Protein AF-A0A970IYB7-F1 (afdb_monomer_lite)

Radius of gyration: 32.32 Å; chains: 1; bounding box: 62×26×93 Å

Foldseek 3Di:
DVVVVPPPDDPDVVVVVVVVVVVVVVVVVVVVVVVVVVVVVVVVVVVDDPPPDQPDEDPVPDDPVRNVVVVVVQVVVCVVVVDDDDDRDDDDDDPPDDD

Secondary structure (DSSP, 8-state):
-GGGS---S---HHHHHHHHHHHHHHHHHHHHHHHHHHHHHHHHHHHS--PPP-----GGGS-HHHHHHHHHHHHHHHHHHTS----------------

Structure (mmCIF, N/CA/C/O backbone):
data_AF-A0A970IYB7-F1
#
_entry.id   AF-A0A970IYB7-F1
#
loop_
_atom_site.group_PDB
_atom_site.id
_atom_site.type_symbol
_atom_site.label_atom_id
_atom_site.label_alt_id
_atom_site.label_comp_id
_atom_site.label_asym_id
_atom_site.label_entity_id
_atom_site.label_seq_id
_atom_site.pdbx_PDB_ins_code
_atom_site.Cartn_x
_atom_site.Cartn_y
_atom_site.Cartn_z
_atom_site.occupancy
_atom_site.B_iso_or_equiv
_atom_site.auth_seq_id
_atom_site.auth_comp_id
_atom_site.auth_asym_id
_atom_site.auth_atom_id
_atom_site.pdbx_PDB_model_num
ATOM 1 N N . MET A 1 1 ? 11.344 6.698 -46.647 1.00 44.16 1 MET A N 1
ATOM 2 C CA . MET A 1 1 ? 12.169 7.119 -45.491 1.00 44.16 1 MET A CA 1
ATOM 3 C C . MET A 1 1 ? 12.908 5.964 -44.807 1.00 44.16 1 MET A C 1
ATOM 5 O O . MET A 1 1 ? 13.966 6.213 -44.261 1.00 44.16 1 MET A O 1
ATOM 9 N N . PHE A 1 2 ? 12.438 4.710 -44.890 1.00 44.91 2 PHE A N 1
ATOM 10 C CA . PHE A 1 2 ? 13.193 3.532 -44.413 1.00 44.91 2 PHE A CA 1
ATOM 11 C C . PHE A 1 2 ? 14.273 3.016 -45.395 1.00 44.91 2 PHE A C 1
ATOM 13 O O . PHE A 1 2 ? 15.115 2.220 -45.006 1.00 44.91 2 PHE A O 1
ATOM 20 N N . LEU A 1 3 ? 14.289 3.503 -46.646 1.00 43.00 3 LEU A N 1
ATOM 21 C CA . LEU A 1 3 ? 15.249 3.108 -47.695 1.00 43.00 3 LEU A CA 1
ATOM 22 C C . LEU A 1 3 ? 16.618 3.814 -47.618 1.00 43.00 3 LEU A C 1
ATOM 24 O O . LEU A 1 3 ? 17.540 3.382 -48.291 1.00 43.00 3 LEU A O 1
ATOM 28 N N . ALA A 1 4 ? 16.766 4.865 -46.803 1.00 50.69 4 ALA A N 1
ATOM 29 C CA . ALA A 1 4 ? 18.016 5.633 -46.686 1.00 50.69 4 ALA A CA 1
ATOM 30 C C . ALA A 1 4 ? 18.926 5.173 -45.528 1.00 50.69 4 ALA A C 1
ATOM 32 O O . ALA A 1 4 ? 20.002 5.723 -45.337 1.00 50.69 4 ALA A O 1
ATOM 33 N N . ILE A 1 5 ? 18.490 4.189 -44.732 1.00 55.09 5 ILE A N 1
ATOM 34 C CA . ILE A 1 5 ? 19.250 3.663 -43.581 1.00 55.09 5 ILE A CA 1
ATOM 35 C C . ILE A 1 5 ? 19.993 2.360 -43.946 1.00 55.09 5 ILE A C 1
ATOM 37 O O . ILE A 1 5 ? 20.840 1.896 -43.192 1.00 55.09 5 ILE A O 1
ATOM 41 N N . TYR A 1 6 ? 19.725 1.790 -45.126 1.00 56.28 6 TYR A N 1
ATOM 42 C CA . TYR A 1 6 ? 20.350 0.555 -45.617 1.00 56.28 6 TYR A CA 1
ATOM 43 C C . TYR A 1 6 ? 21.245 0.812 -46.840 1.00 56.28 6 TYR A C 1
ATOM 45 O O . TYR A 1 6 ? 21.388 -0.054 -47.700 1.00 56.28 6 TYR A O 1
ATOM 53 N N . ASP A 1 7 ? 21.798 2.023 -46.957 1.00 48.59 7 ASP A N 1
ATOM 54 C CA . ASP A 1 7 ? 22.769 2.331 -48.004 1.00 48.59 7 ASP A CA 1
ATOM 55 C C . ASP A 1 7 ? 24.141 1.800 -47.570 1.00 48.59 7 ASP A C 1
ATOM 57 O O . ASP A 1 7 ? 24.793 2.307 -46.651 1.00 48.59 7 ASP A O 1
ATOM 61 N N . GLY A 1 8 ? 24.493 0.658 -48.152 1.00 59.06 8 GLY A N 1
ATOM 62 C CA . GLY A 1 8 ? 25.600 -0.207 -47.769 1.00 59.06 8 GLY A CA 1
ATOM 63 C C . GLY A 1 8 ? 26.969 0.297 -48.209 1.00 59.06 8 GLY A C 1
ATOM 64 O O . GLY A 1 8 ? 27.689 -0.450 -48.864 1.00 59.06 8 GLY A O 1
ATOM 65 N N . GLU A 1 9 ? 27.359 1.514 -47.822 1.00 56.97 9 GLU A N 1
ATOM 66 C CA . GLU A 1 9 ? 28.667 2.071 -48.210 1.00 56.97 9 GLU A CA 1
ATOM 67 C C . GLU A 1 9 ? 29.548 2.573 -47.054 1.00 56.97 9 GLU A C 1
ATOM 69 O O . GLU A 1 9 ? 30.550 3.238 -47.283 1.00 56.97 9 GLU A O 1
ATOM 74 N N . ASN A 1 10 ? 29.240 2.224 -45.798 1.00 55.34 10 ASN A N 1
ATOM 75 C CA . ASN A 1 10 ? 30.121 2.503 -44.654 1.00 55.34 10 ASN A CA 1
ATOM 76 C C . ASN A 1 10 ? 30.036 1.409 -43.576 1.00 55.34 10 ASN A C 1
ATOM 78 O O . ASN A 1 10 ? 29.636 1.665 -42.435 1.00 55.34 10 ASN A O 1
ATOM 82 N N . PHE A 1 11 ? 30.461 0.183 -43.902 1.00 56.81 11 PHE A N 1
ATOM 83 C CA . PHE A 1 11 ? 30.743 -0.866 -42.907 1.00 56.81 11 PHE A CA 1
ATOM 84 C C . PHE A 1 11 ? 32.047 -0.541 -42.145 1.00 56.81 11 PHE A C 1
ATOM 86 O O . PHE A 1 11 ? 32.991 -1.323 -42.090 1.00 56.81 11 PHE A O 1
ATOM 93 N N . ASN A 1 12 ? 32.131 0.668 -41.585 1.00 58.34 12 ASN A N 1
ATOM 94 C CA . ASN A 1 12 ? 33.179 1.039 -40.649 1.00 58.34 12 ASN A CA 1
ATOM 95 C C . ASN A 1 12 ? 32.921 0.264 -39.354 1.00 58.34 12 ASN A C 1
ATOM 97 O O . ASN A 1 12 ? 31.812 0.316 -38.819 1.00 58.34 12 ASN A O 1
ATOM 101 N N . ALA A 1 13 ? 33.938 -0.422 -38.822 1.00 61.06 13 ALA A N 1
ATOM 102 C CA . ALA A 1 13 ? 33.864 -1.137 -37.540 1.00 61.06 13 ALA A CA 1
ATOM 103 C C . ALA A 1 13 ? 33.291 -0.271 -36.393 1.00 61.06 13 ALA A C 1
ATOM 105 O O . ALA A 1 13 ? 32.706 -0.797 -35.448 1.00 61.06 13 ALA A O 1
ATOM 106 N N . ALA A 1 14 ? 33.397 1.056 -36.517 1.00 64.44 14 ALA A N 1
ATOM 107 C CA . ALA A 1 14 ? 32.786 2.041 -35.632 1.00 64.44 14 ALA A CA 1
ATOM 108 C C . ALA A 1 14 ? 31.249 1.929 -35.546 1.00 64.44 14 ALA A C 1
ATOM 110 O O . ALA A 1 14 ? 30.710 1.862 -34.448 1.00 64.44 14 ALA A O 1
ATOM 111 N N . ASN A 1 15 ? 30.542 1.810 -36.676 1.00 73.56 15 ASN A N 1
ATOM 112 C CA . ASN A 1 15 ? 29.072 1.745 -36.687 1.00 73.56 15 ASN A CA 1
ATOM 113 C C . ASN A 1 15 ? 28.551 0.421 -36.107 1.00 73.56 15 ASN A C 1
ATOM 115 O O . ASN A 1 15 ? 27.506 0.383 -35.460 1.00 73.56 15 ASN A O 1
ATOM 119 N N . PHE A 1 16 ? 29.293 -0.671 -36.314 1.00 78.56 16 PHE A N 1
ATOM 120 C CA . PHE A 1 16 ? 28.972 -1.967 -35.714 1.00 78.56 16 PHE A CA 1
ATOM 121 C C . PHE A 1 16 ? 29.174 -1.945 -34.193 1.00 78.56 16 PHE A C 1
ATOM 123 O O . PHE A 1 16 ? 28.339 -2.459 -33.453 1.00 78.56 16 PHE A O 1
ATOM 130 N N . SER A 1 17 ? 30.253 -1.309 -33.723 1.00 80.94 17 SER A N 1
ATOM 131 C CA . SER A 1 17 ? 30.523 -1.133 -32.294 1.00 80.94 17 SER A CA 1
ATOM 132 C C . SER A 1 17 ? 29.449 -0.286 -31.609 1.00 80.94 17 SER A C 1
ATOM 134 O O . SER A 1 17 ? 28.967 -0.663 -30.543 1.00 80.94 17 SER A O 1
ATOM 136 N N . ASP A 1 18 ? 29.023 0.815 -32.228 1.00 83.12 18 ASP A N 1
ATOM 137 C CA . ASP A 1 18 ? 27.966 1.671 -31.677 1.00 83.12 18 ASP A CA 1
ATOM 138 C C . ASP A 1 18 ? 26.617 0.945 -31.610 1.00 83.12 18 ASP A C 1
ATOM 140 O O . ASP A 1 18 ? 25.919 1.010 -30.594 1.00 83.12 18 ASP A O 1
ATOM 144 N N . ALA A 1 19 ? 26.275 0.174 -32.646 1.00 84.62 19 ALA A N 1
ATOM 145 C CA . ALA A 1 19 ? 25.083 -0.671 -32.640 1.00 84.62 19 ALA A CA 1
ATOM 146 C C . ALA A 1 19 ? 25.160 -1.785 -31.574 1.00 84.62 19 ALA A C 1
ATOM 148 O O . ALA A 1 19 ? 24.163 -2.124 -30.938 1.00 84.62 19 ALA A O 1
ATOM 149 N N . LEU A 1 20 ? 26.340 -2.350 -31.318 1.00 87.19 20 LEU A N 1
ATOM 150 C CA . LEU A 1 20 ? 26.520 -3.338 -30.255 1.00 87.19 20 LEU A CA 1
ATOM 151 C C . LEU A 1 20 ? 26.329 -2.700 -28.869 1.00 87.19 20 LEU A C 1
ATOM 153 O O . LEU A 1 20 ? 25.568 -3.212 -28.047 1.00 87.19 20 LEU A O 1
ATOM 157 N N . LEU A 1 21 ? 26.967 -1.555 -28.621 1.00 89.56 21 LEU A N 1
ATOM 158 C CA . LEU A 1 21 ? 26.875 -0.845 -27.348 1.00 89.56 21 LEU A CA 1
ATOM 159 C C . LEU A 1 21 ? 25.448 -0.381 -27.049 1.00 89.56 21 LEU A C 1
ATOM 161 O O . LEU A 1 21 ? 24.990 -0.572 -25.923 1.00 89.56 21 LEU A O 1
ATOM 165 N N . ILE A 1 22 ? 24.716 0.156 -28.036 1.00 88.94 22 ILE A N 1
ATOM 166 C CA . ILE A 1 22 ? 23.336 0.622 -27.821 1.00 88.94 22 ILE A CA 1
ATOM 167 C C . ILE A 1 22 ? 22.411 -0.532 -27.405 1.00 88.94 22 ILE A C 1
ATOM 169 O O . ILE A 1 22 ? 21.594 -0.373 -26.496 1.00 88.94 22 ILE A O 1
ATOM 173 N N . THR A 1 23 ? 22.566 -1.716 -28.011 1.00 90.69 23 THR A N 1
ATOM 174 C CA . THR A 1 23 ? 21.755 -2.898 -27.666 1.00 90.69 23 THR A CA 1
ATOM 175 C C . THR A 1 23 ? 22.084 -3.432 -26.275 1.00 90.69 23 THR A C 1
ATOM 177 O O . THR A 1 23 ? 21.172 -3.716 -25.495 1.00 90.69 23 THR A O 1
ATOM 180 N N . LEU A 1 24 ? 23.371 -3.496 -25.921 1.00 92.81 24 LEU A N 1
ATOM 181 C CA . LEU A 1 24 ? 23.816 -3.948 -24.606 1.00 92.81 24 LEU A CA 1
ATOM 182 C C . LEU A 1 24 ? 23.331 -3.002 -23.499 1.00 92.81 24 LEU A C 1
ATOM 184 O O . LEU A 1 24 ? 22.823 -3.450 -22.470 1.00 92.81 24 LEU A O 1
ATOM 188 N N . PHE A 1 25 ? 23.426 -1.691 -23.734 1.00 92.75 25 PHE A N 1
ATOM 189 C CA . PHE A 1 25 ? 22.946 -0.679 -22.797 1.00 92.75 25 PHE A CA 1
ATOM 190 C C . PHE A 1 25 ? 21.423 -0.712 -22.657 1.00 92.75 25 PHE A C 1
ATOM 192 O O . PHE A 1 25 ? 20.911 -0.611 -21.545 1.00 92.75 25 PHE A O 1
ATOM 199 N N . SER A 1 26 ? 20.693 -0.909 -23.760 1.00 93.12 26 SER A N 1
ATOM 200 C CA . SER A 1 26 ? 19.234 -1.050 -23.747 1.00 93.12 26 SER A CA 1
ATOM 201 C C . SER A 1 26 ? 18.791 -2.245 -22.900 1.00 93.12 26 SER A C 1
ATOM 203 O O . SER A 1 26 ? 17.925 -2.096 -22.037 1.00 93.12 26 SER A O 1
ATOM 205 N N . MET A 1 27 ? 19.438 -3.404 -23.063 1.00 92.00 27 MET A N 1
ATOM 206 C CA . MET A 1 27 ? 19.132 -4.592 -22.26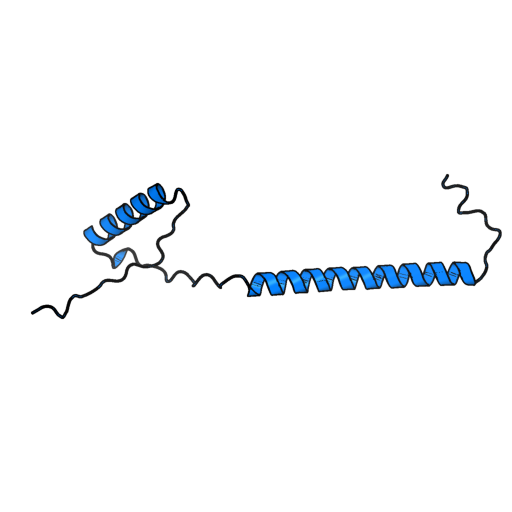5 1.00 92.00 27 MET A CA 1
ATOM 207 C C . MET A 1 27 ? 19.412 -4.373 -20.772 1.00 92.00 27 MET A C 1
ATOM 209 O O . MET A 1 27 ? 18.595 -4.748 -19.931 1.00 92.00 27 MET A O 1
ATOM 213 N N . LEU A 1 28 ? 20.523 -3.715 -20.433 1.00 95.12 28 LEU A N 1
ATOM 214 C CA . LEU A 1 28 ? 20.872 -3.394 -19.047 1.00 95.12 28 LEU A CA 1
ATOM 215 C C . LEU A 1 28 ? 19.892 -2.387 -18.422 1.00 95.12 28 LEU A C 1
ATOM 217 O O . LEU A 1 28 ? 19.469 -2.557 -17.279 1.00 95.12 28 LEU A O 1
ATOM 221 N N . LEU A 1 29 ? 19.477 -1.368 -19.177 1.00 94.00 29 LEU A N 1
ATOM 222 C CA . LEU A 1 29 ? 18.522 -0.352 -18.729 1.00 94.00 29 LEU A CA 1
ATOM 223 C C . LEU A 1 29 ? 17.157 -0.980 -18.411 1.00 94.00 29 LEU A C 1
ATOM 225 O O . LEU A 1 29 ? 16.543 -0.636 -17.402 1.00 94.00 29 LEU A O 1
ATOM 229 N N . VAL A 1 30 ? 16.711 -1.962 -19.198 1.00 95.75 30 VAL A N 1
ATOM 23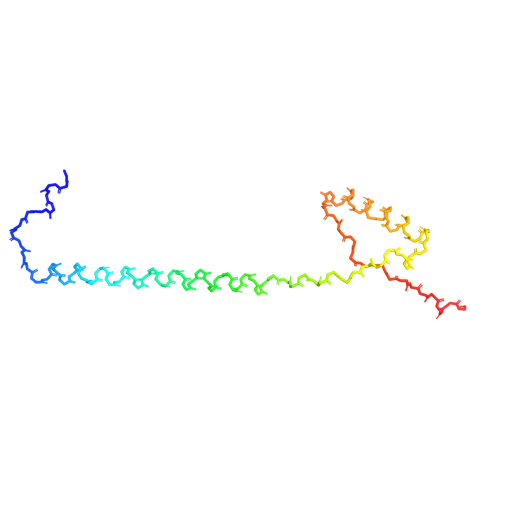0 C CA . VAL A 1 30 ? 15.487 -2.717 -18.890 1.00 95.75 30 VAL A CA 1
ATOM 231 C C . VAL A 1 30 ? 15.595 -3.392 -17.519 1.00 95.75 30 VAL A C 1
ATOM 233 O O . VAL A 1 30 ? 14.709 -3.200 -16.686 1.00 95.75 30 VAL A O 1
ATOM 236 N N . PHE A 1 31 ? 16.697 -4.090 -17.222 1.00 96.06 31 PHE A N 1
ATOM 237 C CA . PHE A 1 31 ? 16.921 -4.659 -15.884 1.00 96.06 31 PHE A CA 1
ATOM 238 C C . PHE A 1 31 ? 16.913 -3.593 -14.780 1.00 96.06 31 PHE A C 1
ATOM 240 O O . PHE A 1 31 ? 16.336 -3.822 -13.715 1.00 96.06 31 PHE A O 1
ATOM 247 N N . LEU A 1 32 ? 17.494 -2.419 -15.039 1.00 96.12 32 LEU A N 1
ATOM 248 C CA . LEU A 1 32 ? 17.500 -1.297 -14.099 1.00 96.12 32 LEU A CA 1
ATOM 249 C C . LEU A 1 32 ? 16.079 -0.799 -13.790 1.00 96.12 32 LEU A C 1
ATOM 251 O O . LEU A 1 32 ? 15.748 -0.572 -12.627 1.00 96.12 32 LEU A O 1
ATOM 255 N N . ILE A 1 33 ? 15.223 -0.664 -14.809 1.00 96.00 33 ILE A N 1
ATOM 256 C CA . ILE A 1 33 ? 13.824 -0.253 -14.629 1.00 96.00 33 ILE A CA 1
ATOM 257 C C . ILE A 1 33 ? 13.060 -1.302 -13.821 1.00 96.00 33 ILE A C 1
ATOM 259 O O . ILE A 1 33 ? 12.348 -0.936 -12.888 1.00 96.00 33 ILE A O 1
ATOM 263 N N . LEU A 1 34 ? 13.217 -2.596 -14.124 1.00 94.44 34 LEU A N 1
ATOM 264 C CA . LEU A 1 34 ? 12.562 -3.653 -13.345 1.00 94.44 34 LEU A CA 1
ATOM 265 C C . LEU A 1 34 ? 13.001 -3.627 -11.872 1.00 94.44 34 LEU A C 1
ATOM 267 O O . LEU A 1 34 ? 12.154 -3.722 -10.982 1.00 94.44 34 LEU A O 1
ATOM 271 N N . ALA A 1 35 ? 14.298 -3.447 -11.607 1.00 94.00 35 ALA A N 1
ATOM 272 C CA . ALA A 1 35 ? 14.823 -3.323 -10.249 1.00 94.00 35 ALA A CA 1
ATOM 273 C C . ALA A 1 35 ? 14.250 -2.094 -9.521 1.00 94.00 35 ALA A C 1
ATOM 275 O O . ALA A 1 35 ? 13.835 -2.198 -8.366 1.00 94.00 35 ALA A O 1
ATOM 276 N N . LEU A 1 36 ? 14.157 -0.948 -10.203 1.00 95.44 36 LEU A N 1
ATOM 277 C CA . LEU A 1 36 ? 13.539 0.267 -9.668 1.00 95.44 36 LEU A CA 1
ATOM 278 C C . LEU A 1 36 ? 12.057 0.070 -9.345 1.00 95.44 36 LEU A C 1
ATOM 280 O O . LEU A 1 36 ? 11.615 0.468 -8.271 1.00 95.44 36 LEU A O 1
ATOM 284 N N . LEU A 1 37 ? 11.292 -0.576 -10.227 1.00 94.75 37 LEU A N 1
ATOM 285 C CA . LEU A 1 37 ? 9.885 -0.890 -9.969 1.00 94.75 37 LEU A CA 1
ATOM 286 C C . LEU A 1 37 ? 9.740 -1.774 -8.727 1.00 94.75 37 LEU A C 1
ATOM 288 O O . LEU A 1 37 ? 8.916 -1.482 -7.862 1.00 94.75 37 LEU 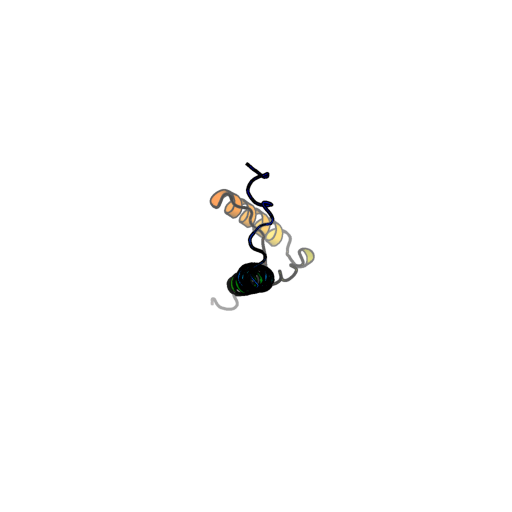A O 1
ATOM 292 N N . MET A 1 38 ? 10.577 -2.806 -8.596 1.00 92.56 38 MET A N 1
ATOM 293 C CA . MET A 1 38 ? 10.581 -3.677 -7.420 1.00 92.56 38 MET A CA 1
ATOM 294 C C . MET A 1 38 ? 10.923 -2.902 -6.140 1.00 92.56 38 MET A C 1
ATOM 296 O O . MET A 1 38 ? 10.252 -3.061 -5.120 1.00 92.56 38 MET A O 1
ATOM 300 N N . PHE A 1 39 ? 11.915 -2.013 -6.205 1.00 92.50 39 PHE A N 1
ATOM 301 C CA . PHE A 1 39 ? 12.313 -1.154 -5.093 1.00 92.50 39 PHE A CA 1
ATOM 302 C C . PHE A 1 39 ? 11.184 -0.210 -4.661 1.00 92.50 39 PHE A C 1
ATOM 304 O O . PHE A 1 39 ? 10.875 -0.123 -3.473 1.00 92.50 39 PHE A O 1
ATOM 311 N N . ILE A 1 40 ? 10.513 0.442 -5.616 1.00 93.25 40 ILE A N 1
ATOM 312 C CA . ILE A 1 40 ? 9.385 1.346 -5.354 1.00 93.25 40 ILE A CA 1
ATOM 313 C C . ILE A 1 40 ? 8.213 0.584 -4.727 1.00 93.25 40 ILE A C 1
ATOM 315 O O . ILE A 1 40 ? 7.635 1.054 -3.748 1.00 93.25 40 ILE A O 1
ATOM 319 N N . ILE A 1 41 ? 7.877 -0.605 -5.240 1.00 90.69 41 ILE A N 1
ATOM 320 C CA . ILE A 1 41 ? 6.813 -1.447 -4.671 1.00 90.69 41 ILE A CA 1
ATOM 321 C C . ILE A 1 41 ? 7.169 -1.866 -3.242 1.00 90.69 41 ILE A C 1
ATOM 323 O O . ILE A 1 41 ? 6.311 -1.811 -2.363 1.00 90.69 41 ILE A O 1
ATOM 327 N N . SER A 1 42 ? 8.427 -2.234 -2.984 1.00 84.44 42 SER A N 1
ATOM 328 C CA . SER A 1 42 ? 8.897 -2.584 -1.641 1.00 84.44 42 SER A CA 1
ATOM 329 C C . SER A 1 42 ? 8.799 -1.400 -0.674 1.00 84.44 42 SER A C 1
ATOM 331 O O . SER A 1 42 ? 8.318 -1.567 0.446 1.00 84.44 42 SER A O 1
ATOM 333 N N . LEU A 1 43 ? 9.196 -0.197 -1.106 1.00 83.69 43 LEU A N 1
ATOM 334 C CA . LEU A 1 43 ? 9.080 1.032 -0.313 1.00 83.69 43 LEU A CA 1
ATOM 335 C C . LEU A 1 43 ? 7.617 1.373 -0.011 1.00 83.69 43 LEU A C 1
ATOM 337 O O . LEU A 1 43 ? 7.269 1.707 1.121 1.00 83.69 43 LEU A O 1
ATOM 341 N N . LEU A 1 44 ? 6.747 1.253 -1.015 1.00 83.31 44 LEU A N 1
ATOM 342 C CA . LEU A 1 44 ? 5.322 1.521 -0.868 1.00 83.31 44 LEU A CA 1
ATOM 343 C C . LEU A 1 44 ? 4.643 0.487 0.037 1.00 83.31 44 LEU A C 1
ATOM 345 O O . LEU A 1 44 ? 3.756 0.842 0.808 1.00 83.31 44 LEU A O 1
ATOM 349 N N . ASN A 1 45 ? 5.059 -0.779 -0.030 1.00 79.88 45 ASN A N 1
ATOM 350 C CA . ASN A 1 45 ? 4.556 -1.827 0.853 1.00 79.88 45 ASN A CA 1
ATOM 351 C C . ASN A 1 45 ? 5.031 -1.630 2.299 1.00 79.88 45 ASN A C 1
ATOM 353 O O . ASN A 1 45 ? 4.270 -1.882 3.224 1.00 79.88 45 ASN A O 1
ATOM 357 N N . TYR A 1 46 ? 6.246 -1.115 2.500 1.00 76.44 46 TYR A N 1
ATOM 358 C CA . TYR A 1 46 ? 6.753 -0.759 3.826 1.00 76.44 46 TYR A CA 1
ATOM 359 C C . TYR A 1 46 ? 6.024 0.449 4.436 1.00 76.44 46 TYR A C 1
ATOM 361 O O . TYR A 1 46 ? 5.760 0.482 5.634 1.00 76.44 46 TYR A O 1
ATOM 369 N N . ALA A 1 47 ? 5.652 1.432 3.611 1.00 74.19 47 ALA A N 1
ATOM 370 C CA . ALA A 1 47 ? 4.880 2.597 4.046 1.00 74.19 47 ALA A CA 1
ATOM 371 C C . ALA A 1 47 ? 3.393 2.288 4.301 1.00 74.19 47 ALA A C 1
ATOM 373 O O . ALA A 1 47 ? 2.689 3.104 4.900 1.00 74.19 47 ALA A O 1
ATOM 374 N N . ARG A 1 48 ? 2.890 1.126 3.860 1.00 67.06 48 ARG A N 1
ATOM 375 C CA . ARG A 1 48 ? 1.546 0.676 4.225 1.00 67.06 48 ARG A CA 1
ATOM 376 C C . ARG A 1 48 ? 1.601 0.132 5.650 1.00 67.06 48 ARG A C 1
ATOM 378 O O . ARG A 1 48 ? 2.260 -0.883 5.871 1.00 67.06 48 ARG A O 1
ATOM 385 N N . PRO A 1 49 ? 0.895 0.743 6.620 1.00 61.12 49 PRO A N 1
ATOM 386 C CA . PRO A 1 49 ? 0.745 0.110 7.916 1.00 61.12 49 PRO A CA 1
ATOM 387 C C . PRO A 1 49 ? 0.084 -1.245 7.674 1.00 61.12 49 PRO A C 1
ATOM 389 O O . PRO A 1 49 ? -0.970 -1.320 7.031 1.00 61.12 49 PRO A O 1
ATOM 392 N N . ALA A 1 50 ? 0.730 -2.317 8.138 1.00 59.88 50 ALA A N 1
ATOM 393 C CA . ALA A 1 50 ? 0.124 -3.634 8.172 1.00 59.88 50 ALA A CA 1
ATOM 394 C C . ALA A 1 50 ? -1.230 -3.471 8.866 1.00 59.88 50 ALA A C 1
ATOM 396 O O . ALA A 1 50 ? -1.282 -3.143 10.054 1.00 59.88 50 ALA A O 1
ATOM 397 N N . LYS A 1 51 ? -2.328 -3.603 8.110 1.00 60.47 51 LYS A N 1
ATOM 398 C CA . LYS A 1 51 ? -3.663 -3.598 8.705 1.00 60.47 51 LYS A CA 1
ATOM 399 C C . LYS A 1 51 ? -3.625 -4.692 9.769 1.00 60.47 51 LYS A C 1
ATOM 401 O O . LYS A 1 51 ? -3.287 -5.822 9.402 1.00 60.47 51 LYS A O 1
ATOM 406 N N . PRO A 1 52 ? -3.877 -4.379 11.054 1.00 54.97 52 PRO A N 1
ATOM 407 C CA . PRO A 1 52 ? -3.885 -5.407 12.077 1.00 54.97 52 PRO A CA 1
ATOM 408 C C . PRO A 1 52 ? -4.840 -6.489 11.589 1.00 54.97 52 PRO A C 1
ATOM 410 O O . PRO A 1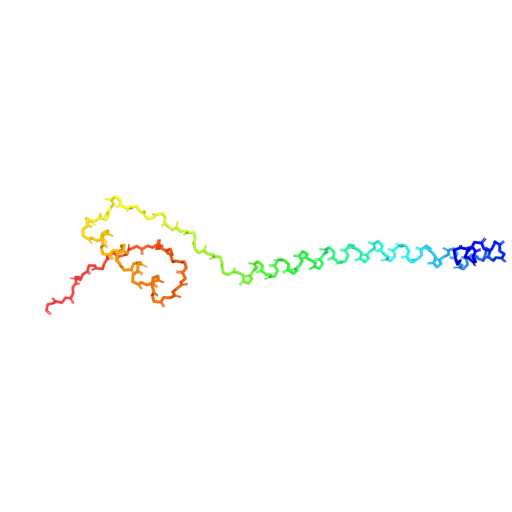 52 ? -5.958 -6.176 11.168 1.00 54.97 52 PRO A O 1
ATOM 413 N N . ALA A 1 53 ? -4.351 -7.732 11.545 1.00 55.41 53 ALA A N 1
ATOM 414 C CA . ALA A 1 53 ? -5.183 -8.868 11.191 1.00 55.41 53 ALA A CA 1
ATOM 415 C C . ALA A 1 53 ? -6.455 -8.759 12.043 1.00 55.41 53 ALA A C 1
ATOM 417 O O . ALA A 1 53 ? -6.332 -8.585 13.262 1.00 55.41 53 ALA A O 1
ATOM 418 N N . PRO A 1 54 ? -7.651 -8.732 11.427 1.00 56.00 54 PRO A N 1
ATOM 419 C CA . PRO A 1 54 ? -8.877 -8.590 12.186 1.00 56.00 54 PRO A CA 1
ATOM 420 C C . PRO A 1 54 ? -8.908 -9.760 13.160 1.00 56.00 54 PRO A C 1
ATOM 422 O O . PRO A 1 54 ? -8.922 -10.916 12.745 1.00 56.00 54 PRO A O 1
ATOM 425 N N . LYS A 1 55 ? -8.830 -9.460 14.457 1.00 59.88 55 LYS A N 1
ATOM 426 C CA . LYS A 1 55 ? -9.091 -10.462 15.479 1.00 59.88 55 LYS A CA 1
ATOM 427 C C . LYS A 1 55 ? -10.537 -10.872 15.247 1.00 59.88 55 LYS A C 1
ATOM 429 O O . LYS A 1 55 ? -11.412 -10.019 15.372 1.00 59.88 55 LYS A O 1
ATOM 434 N N . GLU A 1 56 ? -10.758 -12.108 14.805 1.00 59.84 56 GLU A N 1
ATOM 435 C CA . GLU A 1 56 ? -12.103 -12.590 14.508 1.00 59.84 56 GLU A CA 1
ATOM 436 C C . GLU A 1 56 ? -12.976 -12.359 15.737 1.00 59.84 56 GLU A C 1
ATOM 438 O O . GLU A 1 56 ? -12.704 -12.854 16.832 1.00 59.84 56 GLU A O 1
ATOM 443 N N . MET A 1 57 ? -13.967 -11.492 15.565 1.00 65.69 57 MET A N 1
ATOM 444 C CA . MET A 1 57 ? -14.914 -11.178 16.609 1.00 65.69 57 MET A CA 1
ATOM 445 C C . MET A 1 57 ? -15.951 -12.286 16.618 1.00 65.69 57 MET A C 1
ATOM 447 O O . MET A 1 57 ? -16.693 -12.449 15.649 1.00 65.69 57 MET A O 1
ATOM 451 N N . ASN A 1 58 ? -15.995 -13.039 17.713 1.00 72.12 58 ASN A N 1
ATOM 452 C CA . ASN A 1 58 ? -17.029 -14.034 17.893 1.00 72.12 58 ASN A CA 1
ATOM 453 C C . ASN A 1 58 ? -18.339 -13.337 18.285 1.00 72.12 58 ASN A C 1
ATOM 455 O O . ASN A 1 58 ? -18.496 -12.855 19.407 1.00 72.12 58 ASN A O 1
ATOM 459 N N . TRP A 1 59 ? -19.271 -13.245 17.337 1.00 73.12 59 TRP A N 1
ATOM 460 C CA . TRP A 1 59 ? -20.579 -12.615 17.539 1.00 73.12 59 TRP A CA 1
ATOM 461 C C . TRP A 1 59 ? -21.451 -13.345 18.568 1.00 73.12 59 TRP A C 1
ATOM 463 O O . TRP A 1 59 ? -22.381 -12.748 19.109 1.00 73.12 59 TRP A O 1
ATOM 473 N N . GLU A 1 60 ? -21.153 -14.615 18.842 1.00 76.19 60 GLU A N 1
ATOM 474 C CA . GLU A 1 60 ? -21.900 -15.475 19.764 1.00 76.19 60 GLU A CA 1
ATOM 475 C C . GLU A 1 60 ? -21.572 -15.175 21.233 1.00 76.19 60 GLU A C 1
ATOM 477 O O . GLU A 1 60 ? -22.406 -15.398 22.104 1.00 7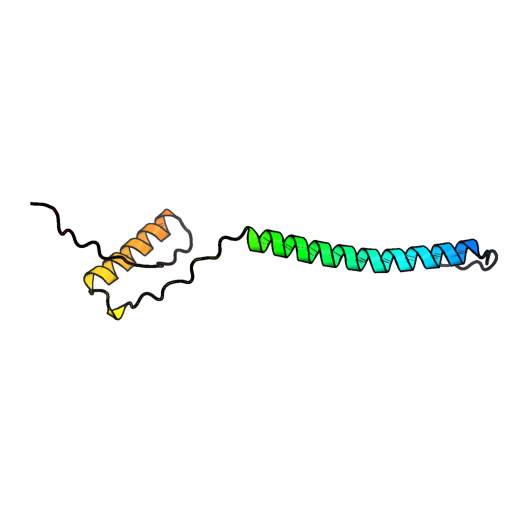6.19 60 GLU A O 1
ATOM 482 N N . GLU A 1 61 ? -20.395 -14.605 21.510 1.00 76.81 61 GLU A N 1
ATOM 483 C CA . GLU A 1 61 ? -19.979 -14.187 22.859 1.00 76.81 61 GLU A CA 1
ATOM 484 C C . GLU A 1 61 ? -20.570 -12.827 23.274 1.00 76.81 61 GLU A C 1
ATOM 486 O O . GLU A 1 61 ? -20.436 -12.409 24.426 1.00 76.81 61 GLU A O 1
ATOM 491 N N . LEU A 1 62 ? -21.208 -12.114 22.340 1.00 78.31 62 LEU A N 1
ATOM 492 C CA . LEU A 1 62 ? -21.872 -10.839 22.596 1.00 78.31 62 LEU A CA 1
ATOM 493 C C . LEU A 1 62 ? -23.324 -11.064 23.024 1.00 78.31 62 LEU A C 1
ATOM 495 O O . LEU A 1 62 ? -24.107 -11.667 22.279 1.00 78.31 62 LEU A O 1
ATOM 499 N N . ASP A 1 63 ? -23.679 -10.477 24.171 1.00 84.94 63 ASP A N 1
ATOM 500 C CA . ASP A 1 63 ? -25.064 -10.311 24.617 1.00 84.94 63 ASP A CA 1
ATOM 501 C C . ASP A 1 63 ? -25.912 -9.672 23.502 1.00 84.94 63 ASP A C 1
ATOM 503 O O . ASP A 1 63 ? -25.422 -8.854 22.713 1.00 84.94 63 ASP A O 1
ATOM 507 N N . GLU A 1 64 ? -27.194 -10.026 23.440 1.00 84.56 64 GLU A N 1
ATOM 508 C CA . GLU A 1 64 ? -28.107 -9.578 22.382 1.00 84.56 64 GLU A CA 1
ATOM 509 C C . GLU A 1 64 ? -28.179 -8.045 22.293 1.00 84.56 64 GLU A C 1
ATOM 511 O O . GLU A 1 64 ? -27.989 -7.472 21.217 1.00 84.56 64 GLU A O 1
ATOM 516 N N . ASP A 1 65 ? -28.290 -7.371 23.439 1.00 86.94 65 ASP A N 1
ATOM 517 C CA . ASP A 1 65 ? -28.289 -5.908 23.523 1.00 86.94 65 ASP A CA 1
ATOM 518 C C . ASP A 1 65 ? -26.966 -5.294 23.036 1.00 86.94 65 ASP A C 1
ATOM 520 O O . ASP A 1 65 ? -26.951 -4.268 22.351 1.00 86.94 65 ASP A O 1
ATOM 524 N N . ALA A 1 66 ? -25.834 -5.932 23.351 1.00 86.06 66 ALA A N 1
ATOM 525 C CA . ALA A 1 66 ? -24.514 -5.464 22.937 1.00 86.06 66 ALA A CA 1
ATOM 526 C C . ALA A 1 66 ? -24.315 -5.603 21.421 1.00 86.06 66 ALA A C 1
ATOM 528 O O . ALA A 1 66 ? -23.672 -4.756 20.799 1.00 86.06 66 ALA A O 1
ATOM 529 N N . ARG A 1 67 ? -24.895 -6.643 20.813 1.00 88.19 67 ARG A N 1
ATOM 530 C CA . ARG A 1 67 ? -24.877 -6.860 19.364 1.00 88.19 67 ARG A CA 1
ATOM 531 C C . ARG A 1 67 ? -25.693 -5.802 18.632 1.00 88.19 67 ARG A C 1
ATOM 533 O O . ARG A 1 67 ? -25.198 -5.222 17.668 1.00 88.19 67 ARG A O 1
ATOM 540 N N . VAL A 1 68 ? -26.906 -5.521 19.109 1.00 89.50 68 VAL A N 1
ATOM 541 C CA . VAL A 1 68 ? -27.761 -4.468 18.543 1.00 89.50 68 VAL A CA 1
ATOM 542 C C . VAL A 1 68 ? -27.084 -3.104 18.678 1.00 89.50 68 VAL A C 1
ATOM 544 O O . VAL A 1 68 ? -26.993 -2.374 17.695 1.00 89.50 68 VAL A O 1
ATOM 547 N N . ALA A 1 69 ? -26.522 -2.786 19.847 1.00 89.56 69 ALA A N 1
ATOM 548 C CA . ALA A 1 69 ? -25.804 -1.532 20.063 1.00 89.56 69 ALA A CA 1
ATOM 549 C C . ALA A 1 69 ? -24.579 -1.387 19.145 1.00 89.56 69 ALA A C 1
ATOM 551 O O . ALA A 1 69 ? -24.346 -0.310 18.601 1.00 89.56 69 ALA A O 1
ATOM 552 N N . ALA A 1 70 ? -23.814 -2.466 18.939 1.00 87.56 70 ALA A N 1
ATOM 553 C CA . ALA A 1 70 ? -22.678 -2.458 18.021 1.00 87.56 70 ALA A CA 1
ATOM 554 C C . ALA A 1 70 ? -23.116 -2.192 16.572 1.00 87.56 70 ALA A C 1
ATOM 556 O O . ALA A 1 70 ? -22.467 -1.412 15.881 1.00 87.56 70 ALA A O 1
ATOM 557 N N . LEU A 1 71 ? -24.225 -2.791 16.127 1.00 88.38 71 LEU A N 1
ATOM 558 C CA . LEU A 1 71 ? -24.773 -2.566 14.787 1.00 88.38 71 LEU A CA 1
ATOM 559 C C . LEU A 1 71 ? -25.270 -1.129 14.610 1.00 88.38 71 LEU A C 1
ATOM 561 O O . LEU A 1 71 ? -24.892 -0.472 13.643 1.00 88.38 71 LEU A O 1
ATOM 565 N N . VAL A 1 72 ? -26.054 -0.612 15.557 1.00 91.75 72 VAL A N 1
ATOM 566 C CA . VAL A 1 72 ? -26.535 0.779 15.513 1.00 91.75 72 VAL A CA 1
ATOM 567 C C . VAL A 1 72 ? -25.355 1.750 15.478 1.00 91.75 72 VAL A C 1
ATOM 569 O O . VAL A 1 72 ? -25.288 2.593 14.592 1.00 91.75 72 VAL A O 1
ATOM 572 N N . ALA A 1 73 ? -24.355 1.555 16.342 1.00 88.69 73 ALA A N 1
ATOM 573 C CA . ALA A 1 73 ? -23.156 2.387 16.351 1.00 88.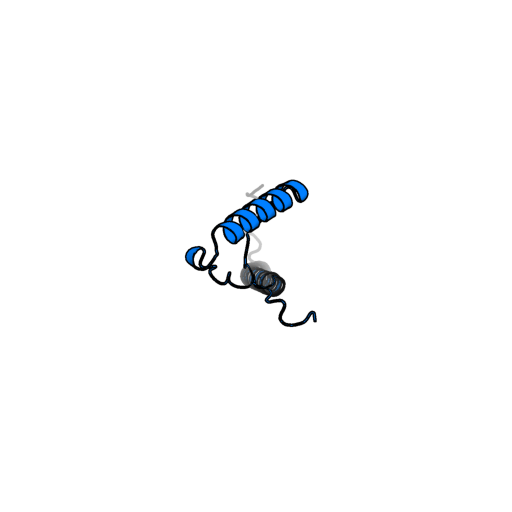69 73 ALA A CA 1
ATOM 574 C C . ALA A 1 73 ? -22.379 2.332 15.022 1.00 88.69 73 ALA A C 1
ATOM 576 O O . ALA A 1 73 ? -21.824 3.345 14.599 1.00 88.69 73 ALA A O 1
ATOM 577 N N . THR A 1 74 ? -22.329 1.175 14.342 1.00 88.31 74 THR A N 1
ATOM 578 C CA . THR A 1 74 ? -21.709 1.099 13.005 1.00 88.31 74 THR A CA 1
ATOM 579 C C . THR A 1 74 ? -22.487 1.849 11.946 1.00 88.31 74 THR A C 1
ATOM 581 O O . THR A 1 74 ? -21.860 2.465 11.091 1.00 88.31 74 THR A O 1
ATOM 584 N N . VAL A 1 75 ? -23.819 1.797 11.994 1.00 89.44 75 VAL A N 1
ATOM 585 C CA . VAL A 1 75 ? -24.682 2.487 11.031 1.00 89.44 75 VAL A CA 1
ATOM 586 C C . VAL A 1 75 ? -24.561 3.994 11.220 1.00 89.44 75 VAL A C 1
ATOM 588 O O . VAL A 1 75 ? -24.247 4.682 10.254 1.00 89.44 75 VAL A O 1
ATOM 591 N N . ASP A 1 76 ? -24.677 4.486 12.454 1.00 92.19 76 ASP A N 1
ATOM 592 C CA . ASP A 1 76 ? -24.522 5.912 12.769 1.00 92.19 76 ASP A CA 1
ATOM 593 C C . ASP A 1 76 ? -23.158 6.442 12.293 1.00 92.19 76 ASP A C 1
ATOM 595 O O . ASP A 1 76 ? -23.061 7.480 11.637 1.00 92.19 76 ASP A O 1
ATOM 599 N N . TYR A 1 77 ? -22.085 5.688 12.554 1.00 87.88 77 TYR A N 1
ATOM 600 C CA . TYR A 1 77 ? -20.737 6.070 12.135 1.00 87.88 77 TYR A CA 1
ATOM 601 C C . TYR A 1 77 ? -20.539 6.000 10.609 1.00 87.88 77 TYR A C 1
ATOM 603 O O . TYR A 1 77 ? -19.826 6.828 10.031 1.00 87.88 77 TYR A O 1
ATOM 611 N N . ALA A 1 78 ? -21.174 5.037 9.934 1.00 89.69 78 ALA A N 1
ATOM 612 C CA . ALA A 1 78 ? -21.182 4.946 8.474 1.00 89.69 78 ALA A CA 1
ATOM 613 C C . ALA A 1 78 ? -21.897 6.148 7.843 1.00 89.69 78 ALA A C 1
ATOM 615 O O . ALA A 1 78 ? -21.411 6.712 6.862 1.00 89.69 78 ALA A O 1
ATOM 616 N N . GLU A 1 79 ? -23.033 6.557 8.412 1.00 90.62 79 GLU A N 1
ATOM 617 C CA . GLU A 1 79 ? -23.812 7.700 7.935 1.00 90.62 79 GLU A CA 1
ATOM 618 C C . GLU A 1 79 ? -23.055 9.022 8.104 1.00 90.62 79 GLU A C 1
ATOM 620 O O . GLU A 1 79 ? -23.038 9.842 7.180 1.00 90.62 79 GLU A O 1
ATOM 625 N N . GLU A 1 80 ? -22.373 9.213 9.237 1.00 90.56 80 GLU A N 1
ATOM 626 C CA . GLU A 1 80 ? -21.581 10.418 9.504 1.00 90.56 80 GLU A CA 1
ATOM 627 C C . GLU A 1 80 ? -20.369 10.528 8.566 1.00 90.56 80 GLU A C 1
ATOM 629 O O . GLU A 1 80 ? -20.095 11.588 7.996 1.00 90.56 80 GLU A O 1
ATOM 634 N N . THR A 1 81 ? -19.650 9.422 8.367 1.00 85.56 81 THR A N 1
ATOM 635 C CA . THR A 1 81 ? -18.414 9.410 7.569 1.00 85.56 81 THR A CA 1
ATOM 636 C C . THR A 1 81 ? -18.655 9.257 6.068 1.00 85.56 81 THR A C 1
ATOM 638 O O . THR A 1 81 ? -17.776 9.601 5.275 1.00 85.56 81 THR A O 1
ATOM 641 N N . LYS A 1 82 ? -19.834 8.764 5.657 1.00 86.31 82 LYS A N 1
ATOM 642 C CA . LYS A 1 82 ? -20.181 8.403 4.268 1.00 86.31 82 LYS A CA 1
ATOM 643 C C . LYS A 1 82 ? -19.155 7.472 3.614 1.00 86.31 82 LYS A C 1
ATOM 645 O O . LYS A 1 82 ? -18.926 7.532 2.404 1.00 86.31 82 LYS A O 1
ATOM 650 N N . GLN A 1 83 ? -18.502 6.643 4.419 1.00 78.69 83 GLN A N 1
ATOM 651 C CA . GLN A 1 83 ? -17.472 5.707 3.994 1.00 78.69 83 GLN A CA 1
ATOM 652 C C . GLN A 1 83 ? -17.785 4.311 4.516 1.00 78.69 83 GLN A C 1
ATOM 654 O O . GLN A 1 83 ? -18.528 4.129 5.478 1.00 78.69 83 GLN A O 1
ATOM 659 N N . ASP A 1 84 ? -17.206 3.316 3.852 1.00 80.06 84 ASP A N 1
ATOM 660 C CA . ASP A 1 84 ? -17.412 1.917 4.193 1.00 80.06 84 ASP A CA 1
ATOM 661 C C . ASP A 1 84 ? -16.654 1.585 5.489 1.00 80.06 84 ASP A C 1
ATOM 663 O O . ASP A 1 84 ? -15.422 1.672 5.553 1.00 80.06 84 ASP A O 1
ATOM 667 N N . VAL A 1 85 ? -17.393 1.245 6.544 1.00 81.19 85 VAL A N 1
ATOM 668 C CA . VAL A 1 85 ? -16.857 1.037 7.894 1.00 81.19 85 VAL A CA 1
ATOM 669 C C . VAL A 1 85 ? -16.995 -0.423 8.302 1.00 81.19 85 VAL A C 1
ATOM 671 O O . VAL A 1 85 ? -18.050 -1.040 8.189 1.00 81.19 85 VAL A O 1
ATOM 674 N N . ARG A 1 86 ? -15.896 -0.996 8.799 1.00 81.25 86 ARG A N 1
ATOM 675 C CA . ARG A 1 86 ? -15.846 -2.372 9.298 1.00 81.25 86 ARG A CA 1
ATOM 676 C C . ARG A 1 86 ? -15.561 -2.355 10.789 1.00 81.25 86 ARG A C 1
ATOM 678 O O . ARG A 1 86 ? -14.528 -1.842 11.216 1.00 81.25 86 ARG A O 1
ATOM 685 N N . LEU A 1 87 ? -16.435 -2.984 11.567 1.00 77.62 87 LEU A N 1
ATOM 686 C CA . LEU A 1 87 ? -16.208 -3.172 12.993 1.00 77.62 87 LEU A CA 1
ATOM 687 C C . LEU A 1 87 ? -15.117 -4.233 13.219 1.00 77.62 87 LEU A C 1
ATOM 689 O O . LEU A 1 87 ? -15.200 -5.335 12.679 1.00 77.62 87 LEU A O 1
ATOM 693 N N . VAL A 1 88 ? -14.067 -3.878 13.969 1.00 79.50 88 VAL A N 1
ATOM 694 C CA . VAL A 1 88 ? -12.875 -4.734 14.154 1.00 79.50 88 VAL A CA 1
ATOM 695 C C . VAL A 1 88 ? -12.874 -5.452 15.505 1.00 79.50 88 VAL A C 1
ATOM 697 O O . VAL A 1 88 ? -12.452 -6.600 15.575 1.00 79.50 88 VAL A O 1
ATOM 700 N N . SER A 1 89 ? -13.330 -4.811 16.587 1.00 74.38 89 SER A N 1
ATOM 701 C CA . SER A 1 89 ? -13.482 -5.476 17.889 1.00 74.38 89 SER A CA 1
ATOM 702 C C . SER A 1 89 ? -14.426 -4.711 18.812 1.00 74.38 89 SER A C 1
ATOM 704 O O . SER A 1 89 ? -14.395 -3.480 18.820 1.00 74.38 89 SER A O 1
ATOM 706 N N . VAL A 1 90 ? -15.156 -5.431 19.665 1.00 77.19 90 VAL A N 1
ATOM 707 C CA . VAL A 1 90 ? -15.875 -4.868 20.816 1.00 77.19 90 VAL A CA 1
ATOM 708 C C . VAL A 1 90 ? -15.146 -5.273 22.095 1.00 77.19 90 VAL A C 1
ATOM 710 O O . VAL A 1 90 ? -14.880 -6.452 22.318 1.00 77.19 90 VAL A O 1
ATOM 713 N N . LYS A 1 91 ? -14.816 -4.301 22.954 1.00 80.06 91 LYS A N 1
ATOM 714 C CA . LYS A 1 91 ? -14.199 -4.553 24.264 1.00 80.06 91 LYS A CA 1
ATOM 715 C C . LYS A 1 91 ? -15.175 -4.181 25.375 1.00 80.06 91 LYS A C 1
ATOM 717 O O . LYS A 1 91 ? -15.542 -3.017 25.509 1.00 80.06 91 LYS A O 1
ATOM 722 N N . LYS A 1 92 ? -15.550 -5.154 26.210 1.00 77.00 92 LYS A N 1
ATOM 723 C CA . LYS A 1 92 ? -16.339 -4.913 27.426 1.00 77.00 92 LYS A CA 1
ATOM 724 C C . LYS A 1 92 ? -15.481 -4.169 28.450 1.00 77.00 92 LYS A C 1
ATOM 726 O O . LYS A 1 92 ? -14.379 -4.608 28.777 1.00 77.00 92 LYS A O 1
ATOM 731 N N . ILE A 1 93 ? -15.980 -3.041 28.950 1.00 82.56 93 ILE A N 1
ATOM 732 C CA . ILE A 1 93 ? -15.327 -2.278 30.018 1.00 82.56 93 ILE A CA 1
ATOM 733 C C . ILE A 1 93 ? -16.085 -2.563 31.314 1.00 82.56 93 ILE A C 1
ATOM 735 O O . ILE A 1 93 ? -17.157 -2.010 31.549 1.00 82.56 93 ILE A O 1
ATOM 739 N N . THR A 1 94 ? -15.546 -3.442 32.157 1.00 71.62 94 THR A N 1
ATOM 740 C CA . THR A 1 94 ? -16.097 -3.679 33.496 1.00 71.62 94 THR A CA 1
ATOM 741 C C . THR A 1 94 ? -15.725 -2.494 34.387 1.00 71.62 94 THR A C 1
ATOM 743 O O . THR A 1 94 ? -14.546 -2.242 34.627 1.00 71.62 94 THR A O 1
ATOM 746 N N . LYS A 1 95 ? -16.712 -1.729 34.869 1.00 61.78 95 LYS A N 1
ATOM 747 C CA . LYS A 1 95 ? -16.480 -0.689 35.884 1.00 61.78 95 LYS A CA 1
ATOM 748 C C . LYS A 1 95 ? -16.377 -1.328 37.267 1.00 61.78 95 LYS A C 1
ATOM 750 O O . LYS A 1 95 ? -17.315 -1.275 38.052 1.00 61.78 95 LYS A O 1
ATOM 755 N N . GLU A 1 96 ? -15.222 -1.892 37.578 1.00 56.03 96 GLU A N 1
ATOM 756 C CA . GLU A 1 96 ? -14.871 -2.270 38.947 1.00 56.03 96 GLU A CA 1
ATOM 757 C C . GLU A 1 96 ? -14.104 -1.105 39.598 1.00 56.03 96 GLU A C 1
ATOM 759 O O . GLU A 1 96 ? -12.881 -1.116 39.694 1.00 56.03 96 GLU A O 1
ATOM 764 N N . GLY A 1 97 ? -14.806 -0.014 39.941 1.00 55.09 97 GLY A N 1
ATOM 765 C CA . GLY A 1 97 ? -14.121 1.163 40.498 1.00 55.09 97 GLY A CA 1
ATOM 766 C C . GLY A 1 97 ? -14.883 2.487 40.578 1.00 55.09 97 GLY A C 1
ATOM 767 O O . GLY A 1 97 ? -14.285 3.537 40.361 1.00 55.09 97 GLY A O 1
ATOM 768 N N . ARG A 1 98 ? -16.180 2.491 40.895 1.00 49.78 98 ARG A N 1
ATOM 769 C CA . ARG A 1 98 ? -16.821 3.676 41.498 1.00 49.78 98 ARG A CA 1
ATOM 770 C C . ARG A 1 98 ? -17.630 3.231 42.709 1.00 49.78 98 ARG A C 1
ATOM 772 O O . ARG A 1 98 ? -18.750 2.755 42.551 1.00 49.78 98 ARG A O 1
ATOM 779 N N . LYS A 1 99 ? -16.995 3.327 43.878 1.00 41.88 99 LYS A N 1
ATOM 780 C CA . LYS A 1 99 ? -17.692 3.542 45.147 1.00 41.88 99 LYS A CA 1
ATOM 781 C C . LYS A 1 99 ? -18.052 5.018 45.255 1.00 41.88 99 LYS A C 1
ATOM 783 O O . LYS A 1 99 ? -17.276 5.828 44.695 1.00 41.88 99 LYS A O 1
#

pLDDT: mean 77.12, std 15.28, range [41.88, 96.12]

Sequence (99 aa):
MFLAIYDGENFNAANFSDALLITLFSMLLVFLILALLMFIISLLNYARPAKPAPKEMNWEELDEDARVAALVATVDYAEETKQDVRLVSVKKITKEGRK